Protein AF-A0A2Z6RFY7-F1 (afdb_monomer)

Sequence (68 aa):
MFKVNLFNNGRLSDIRKVLESSNVINDMLLFSKKENDEIGEMKREDEEKFFLKETITNENGQDTLYLK

Radius of gyration: 11.48 Å; Cα contacts (8 Å, |Δi|>4): 90; chains: 1; bounding box: 20×31×29 Å

pLDDT: mean 86.13, std 7.71, range [53.41, 93.12]

Mean predicted aligned error: 4.63 Å

Organism: NCBI:txid94130

Structure (mmCIF, N/CA/C/O backbone):
data_AF-A0A2Z6RFY7-F1
#
_entry.id   AF-A0A2Z6RFY7-F1
#
loop_
_atom_site.group_PDB
_atom_site.id
_atom_site.type_symbol
_atom_site.label_atom_id
_atom_site.label_alt_id
_atom_site.label_comp_id
_atom_site.label_asym_id
_atom_site.label_entity_id
_atom_site.label_seq_id
_atom_site.pdbx_PDB_ins_code
_atom_site.Cartn_x
_atom_site.Cartn_y
_atom_site.Cartn_z
_atom_site.occupancy
_atom_site.B_iso_or_equiv
_atom_site.auth_seq_id
_atom_site.auth_comp_id
_atom_site.auth_asym_id
_atom_site.auth_atom_id
_atom_site.pdbx_PDB_model_num
ATOM 1 N N . MET A 1 1 ? -9.077 -16.812 1.349 1.00 53.41 1 MET A N 1
ATOM 2 C CA . MET A 1 1 ? -8.366 -15.700 2.013 1.00 53.41 1 MET A CA 1
ATOM 3 C C . MET A 1 1 ? -7.022 -15.563 1.322 1.00 53.41 1 MET A C 1
ATOM 5 O O . MET A 1 1 ? -6.278 -16.535 1.313 1.00 53.41 1 MET A O 1
ATOM 9 N N . PHE A 1 2 ? -6.758 -14.437 0.662 1.00 60.44 2 PHE A N 1
ATOM 10 C CA . PHE A 1 2 ? -5.476 -14.183 0.001 1.00 60.44 2 PHE A CA 1
ATOM 11 C C . PHE A 1 2 ? -4.589 -13.399 0.966 1.00 60.44 2 PHE A C 1
ATOM 13 O O . PHE A 1 2 ? -5.069 -12.483 1.629 1.00 60.44 2 PHE A O 1
ATOM 20 N N . LYS A 1 3 ? -3.322 -13.794 1.090 1.00 68.06 3 LYS A N 1
ATOM 21 C CA . LYS A 1 3 ? -2.341 -13.125 1.946 1.00 68.06 3 LYS A CA 1
ATOM 22 C C . LYS A 1 3 ? -1.219 -12.609 1.059 1.00 68.06 3 LYS A C 1
ATOM 24 O O . LYS A 1 3 ? -0.525 -13.405 0.435 1.00 68.06 3 LYS A O 1
ATOM 29 N N . VAL A 1 4 ? -1.047 -11.294 1.027 1.00 71.06 4 VAL A N 1
ATOM 30 C CA . VAL A 1 4 ? 0.085 -10.632 0.374 1.00 71.06 4 VAL A CA 1
ATOM 31 C C . VAL A 1 4 ? 0.975 -10.057 1.468 1.00 71.06 4 VAL A C 1
ATOM 33 O O . VAL A 1 4 ? 0.481 -9.428 2.401 1.00 71.06 4 VAL A O 1
ATOM 36 N N . ASN A 1 5 ? 2.281 -10.304 1.384 1.00 74.75 5 ASN A N 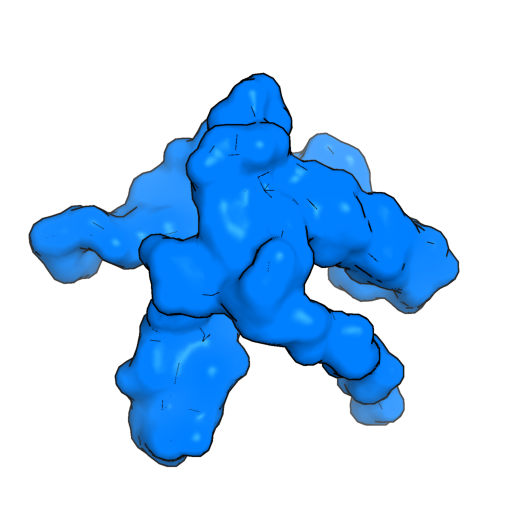1
ATOM 37 C CA . ASN A 1 5 ? 3.241 -9.728 2.320 1.00 74.75 5 ASN A CA 1
ATOM 38 C C . ASN A 1 5 ? 3.712 -8.384 1.766 1.00 74.75 5 ASN A C 1
ATOM 40 O O . ASN A 1 5 ? 4.381 -8.337 0.735 1.00 74.75 5 ASN A O 1
ATOM 44 N N . LEU A 1 6 ? 3.351 -7.306 2.453 1.00 78.94 6 LEU A N 1
ATOM 45 C CA . LEU A 1 6 ? 3.767 -5.952 2.119 1.00 78.94 6 LEU A CA 1
ATOM 46 C C . LEU A 1 6 ? 4.878 -5.505 3.072 1.00 78.94 6 LEU A C 1
ATOM 48 O O . LEU A 1 6 ? 4.859 -5.828 4.259 1.00 78.94 6 LEU A O 1
ATOM 52 N N . PHE A 1 7 ? 5.857 -4.768 2.556 1.00 76.81 7 PHE A N 1
ATOM 53 C CA . PHE A 1 7 ? 6.961 -4.245 3.356 1.00 76.81 7 PHE A CA 1
ATOM 54 C C . PHE A 1 7 ? 6.666 -2.792 3.737 1.00 76.81 7 PHE A C 1
ATOM 56 O O . PHE A 1 7 ? 6.474 -1.961 2.855 1.00 76.81 7 PHE A O 1
ATOM 63 N N . ASN A 1 8 ? 6.689 -2.453 5.031 1.00 72.19 8 ASN A N 1
ATOM 64 C CA . ASN A 1 8 ? 6.358 -1.097 5.513 1.00 72.19 8 ASN A CA 1
ATOM 65 C C . ASN A 1 8 ? 7.265 0.018 4.964 1.00 72.19 8 ASN A C 1
ATOM 67 O O . ASN A 1 8 ? 6.847 1.172 4.886 1.00 72.19 8 ASN A O 1
ATOM 71 N N . ASN A 1 9 ? 8.493 -0.321 4.563 1.00 81.94 9 ASN A N 1
ATOM 72 C CA . ASN A 1 9 ? 9.425 0.599 3.902 1.00 81.94 9 ASN A CA 1
ATOM 73 C C . ASN A 1 9 ? 9.389 0.491 2.365 1.00 81.94 9 ASN A C 1
ATOM 75 O O . ASN A 1 9 ? 10.255 1.045 1.695 1.00 81.94 9 ASN A O 1
ATOM 79 N N . GLY A 1 10 ? 8.425 -0.238 1.802 1.00 88.88 10 GLY A N 1
ATOM 80 C CA . GLY A 1 10 ? 8.173 -0.273 0.366 1.00 88.88 10 GLY A CA 1
ATOM 81 C C . GLY A 1 10 ? 7.472 1.002 -0.089 1.00 88.88 10 GLY A C 1
ATOM 82 O O . GLY A 1 10 ? 6.587 1.513 0.604 1.00 88.88 10 GLY A O 1
ATOM 83 N N . ARG A 1 11 ? 7.876 1.518 -1.252 1.00 92.75 11 ARG A N 1
ATOM 84 C CA . ARG A 1 11 ? 7.148 2.594 -1.935 1.00 92.75 11 ARG A CA 1
ATOM 85 C C . ARG A 1 11 ? 5.820 2.063 -2.454 1.00 92.75 11 ARG A C 1
ATOM 87 O O . ARG A 1 11 ? 5.739 0.892 -2.832 1.00 92.75 11 ARG A O 1
ATOM 94 N N . LEU A 1 12 ? 4.797 2.910 -2.515 1.00 93.00 12 LEU A N 1
ATOM 95 C CA . LEU A 1 12 ? 3.481 2.496 -3.007 1.00 93.00 12 LEU A CA 1
ATOM 96 C C . LEU A 1 12 ? 3.533 1.995 -4.454 1.00 93.00 12 LEU A C 1
ATOM 98 O O . LEU A 1 12 ? 2.855 1.024 -4.777 1.00 93.00 12 LEU A O 1
ATOM 102 N N . SER A 1 13 ? 4.418 2.547 -5.286 1.00 92.75 13 SER A N 1
ATOM 103 C CA . SER A 1 13 ? 4.617 2.068 -6.659 1.00 92.75 13 SER A CA 1
ATOM 104 C C . SER A 1 13 ? 5.149 0.630 -6.735 1.00 92.75 13 SER A C 1
ATOM 106 O O . SER A 1 13 ? 4.826 -0.109 -7.665 1.00 92.75 13 SER A O 1
ATOM 108 N N . ASP A 1 14 ? 5.939 0.187 -5.754 1.00 93.12 14 ASP A N 1
ATOM 109 C CA . ASP A 1 14 ? 6.409 -1.199 -5.677 1.00 93.12 14 ASP A CA 1
ATOM 110 C C . ASP A 1 14 ? 5.348 -2.116 -5.062 1.00 93.12 14 ASP A C 1
ATOM 112 O O . ASP A 1 14 ? 5.134 -3.227 -5.549 1.00 93.12 14 ASP A O 1
ATOM 116 N N . ILE A 1 15 ? 4.628 -1.628 -4.044 1.00 91.81 15 ILE A N 1
ATOM 117 C CA . ILE A 1 15 ? 3.457 -2.305 -3.465 1.00 91.81 15 ILE A CA 1
ATOM 118 C C . ILE A 1 15 ? 2.428 -2.604 -4.561 1.00 91.81 15 ILE A C 1
ATOM 120 O O . ILE A 1 15 ? 1.923 -3.723 -4.645 1.00 91.81 15 ILE A O 1
ATOM 124 N N . ARG A 1 16 ? 2.163 -1.634 -5.440 1.00 92.31 16 ARG A N 1
ATOM 125 C CA . ARG A 1 16 ? 1.245 -1.765 -6.571 1.00 92.31 16 ARG A CA 1
ATOM 126 C C . ARG A 1 16 ? 1.583 -2.952 -7.462 1.00 92.31 16 ARG A C 1
ATOM 128 O O . ARG A 1 16 ? 0.727 -3.803 -7.678 1.00 92.31 16 ARG A O 1
ATOM 135 N N . LYS A 1 17 ? 2.842 -3.065 -7.896 1.00 91.56 17 LYS A N 1
ATOM 136 C CA . LYS A 1 17 ? 3.312 -4.185 -8.733 1.00 91.56 17 LYS A CA 1
ATOM 137 C C . LYS A 1 17 ? 3.067 -5.536 -8.058 1.00 91.56 17 LYS A 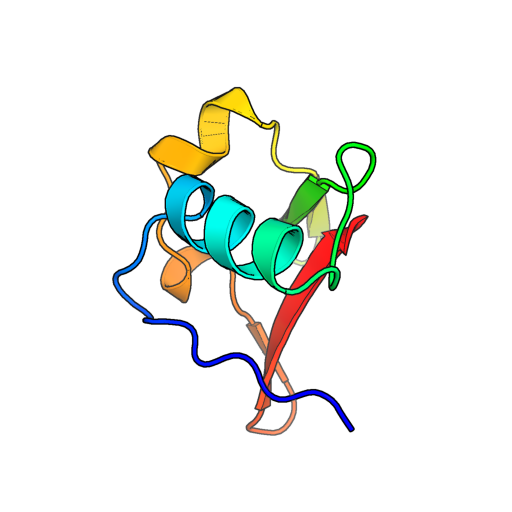C 1
ATOM 139 O O . LYS A 1 17 ? 2.681 -6.504 -8.714 1.00 91.56 17 LYS A O 1
ATOM 144 N N . VAL A 1 18 ? 3.278 -5.621 -6.742 1.00 91.38 18 VAL A N 1
ATOM 145 C CA . VAL A 1 18 ? 3.022 -6.848 -5.969 1.00 91.38 18 VAL A CA 1
ATOM 146 C C . VAL A 1 18 ? 1.525 -7.164 -5.929 1.00 91.38 18 VAL A C 1
ATOM 148 O O . VAL A 1 18 ? 1.135 -8.315 -6.122 1.00 91.38 18 VAL A O 1
ATOM 151 N N . LEU A 1 19 ? 0.676 -6.158 -5.716 1.00 90.62 19 LEU A N 1
ATOM 152 C CA . LEU A 1 19 ? -0.776 -6.334 -5.666 1.00 90.62 19 LEU A CA 1
ATOM 153 C C . LEU A 1 19 ? -1.372 -6.690 -7.037 1.00 90.62 19 LEU A C 1
ATOM 155 O O . LEU A 1 19 ? -2.217 -7.579 -7.106 1.00 90.62 19 LEU A O 1
ATOM 159 N N . GLU A 1 20 ? -0.908 -6.067 -8.119 1.00 92.19 20 GLU A N 1
ATOM 160 C CA . GLU A 1 20 ? -1.321 -6.371 -9.498 1.00 92.19 20 GLU A CA 1
ATOM 161 C C . GLU A 1 20 ? -0.861 -7.769 -9.927 1.00 92.19 20 GLU A C 1
ATOM 163 O O . GLU A 1 20 ? -1.661 -8.555 -10.429 1.00 92.19 20 GLU A O 1
ATOM 168 N N . SER A 1 21 ? 0.398 -8.139 -9.654 1.00 90.50 21 SER A N 1
ATOM 169 C CA . SER A 1 21 ? 0.899 -9.498 -9.941 1.00 90.50 21 SER A CA 1
ATOM 170 C C . SER A 1 21 ? 0.208 -10.582 -9.109 1.00 90.50 21 SER A C 1
ATOM 172 O O . SER A 1 21 ? 0.116 -11.728 -9.544 1.00 90.50 21 SER A O 1
ATOM 174 N N . SER A 1 22 ? -0.323 -10.217 -7.939 1.00 89.75 22 SER A N 1
ATOM 175 C CA . SER A 1 22 ? -1.158 -11.085 -7.100 1.00 89.75 22 SER A CA 1
ATOM 176 C C . SER A 1 22 ? -2.650 -11.023 -7.459 1.00 89.75 22 SER A C 1
ATOM 178 O O . SER A 1 22 ? -3.459 -11.654 -6.779 1.00 89.75 22 SER A O 1
ATOM 180 N N . ASN A 1 23 ? -3.022 -10.268 -8.502 1.00 89.19 23 ASN A N 1
ATOM 181 C CA . ASN A 1 23 ? -4.394 -10.050 -8.964 1.00 89.19 23 ASN A CA 1
ATOM 182 C C . ASN A 1 23 ? -5.346 -9.530 -7.863 1.00 89.19 23 ASN A C 1
ATOM 184 O O . ASN A 1 23 ? -6.532 -9.859 -7.843 1.00 89.19 23 ASN A O 1
ATOM 188 N N . VAL A 1 24 ? -4.809 -8.753 -6.912 1.00 88.75 24 VAL A N 1
ATOM 189 C CA . VAL A 1 24 ? -5.554 -8.147 -5.793 1.00 88.75 24 VAL A CA 1
ATOM 190 C C . VAL A 1 24 ? -6.182 -6.819 -6.203 1.00 88.75 24 VAL A C 1
ATOM 192 O O . VAL A 1 24 ? -7.303 -6.522 -5.797 1.00 88.75 24 VAL A O 1
ATOM 195 N N . ILE A 1 25 ? -5.470 -6.031 -7.009 1.00 90.31 25 ILE A N 1
ATOM 196 C CA . ILE A 1 25 ? -5.951 -4.762 -7.568 1.00 90.31 25 ILE A CA 1
ATOM 197 C C . ILE A 1 25 ? -5.763 -4.755 -9.084 1.00 90.31 25 ILE A C 1
ATOM 199 O O . ILE A 1 25 ? -5.029 -5.576 -9.632 1.00 90.31 25 ILE A O 1
ATOM 203 N N . ASN A 1 26 ? -6.410 -3.802 -9.747 1.00 89.31 26 ASN A N 1
ATOM 204 C CA . ASN A 1 26 ? -6.246 -3.537 -11.171 1.00 89.31 26 ASN A CA 1
ATOM 205 C C . ASN A 1 26 ? -5.892 -2.063 -11.405 1.00 89.31 26 ASN A C 1
ATOM 207 O O . ASN A 1 26 ? -5.823 -1.270 -10.465 1.00 89.31 26 ASN A O 1
ATOM 211 N N . ASP A 1 27 ? -5.712 -1.695 -12.670 1.00 85.12 27 ASP A N 1
ATOM 212 C CA . ASP A 1 27 ? -5.292 -0.360 -13.091 1.00 85.12 27 ASP A CA 1
ATOM 213 C C . ASP A 1 27 ? -6.280 0.781 -12.769 1.00 85.12 27 ASP A C 1
ATOM 215 O O . ASP A 1 27 ? -5.902 1.949 -12.898 1.00 85.12 27 ASP A O 1
ATOM 219 N N . MET A 1 28 ? -7.518 0.470 -12.367 1.00 89.00 28 MET A N 1
ATOM 220 C CA . MET A 1 28 ? -8.571 1.461 -12.108 1.00 89.00 28 MET A CA 1
ATOM 221 C C . MET A 1 28 ? -8.601 1.958 -10.661 1.00 89.00 28 MET A C 1
ATOM 223 O O . MET A 1 28 ? -9.127 3.038 -10.423 1.00 89.00 28 MET A O 1
ATOM 227 N N . LEU A 1 29 ? -8.060 1.190 -9.712 1.00 91.75 29 LEU A N 1
ATOM 228 C CA . LEU A 1 29 ? -8.039 1.576 -8.298 1.00 91.75 29 LEU A CA 1
ATOM 229 C C . LEU A 1 29 ? -6.879 2.534 -8.016 1.00 91.75 29 LEU A C 1
ATOM 231 O O . LEU A 1 29 ? -5.798 2.379 -8.576 1.00 91.75 29 LEU A O 1
ATOM 235 N N . LEU A 1 30 ? -7.037 3.480 -7.107 1.00 92.44 30 LEU A N 1
ATOM 236 C CA . LEU A 1 30 ? -5.961 4.343 -6.622 1.00 92.44 30 LEU A CA 1
ATOM 237 C C . LEU A 1 30 ? -5.781 4.148 -5.123 1.00 92.44 30 LEU A C 1
ATOM 239 O O . LEU A 1 30 ? -6.754 3.949 -4.396 1.00 92.44 30 LEU A O 1
ATOM 243 N N . PHE A 1 31 ? -4.539 4.209 -4.637 1.00 92.81 31 PHE A N 1
ATOM 244 C CA . PHE A 1 31 ? -4.328 4.262 -3.193 1.00 92.81 31 PHE A CA 1
ATOM 245 C C . PHE A 1 31 ? -4.986 5.513 -2.635 1.00 92.81 31 PHE A C 1
ATOM 247 O O . PHE A 1 31 ? -5.004 6.561 -3.275 1.00 92.81 31 PHE A O 1
ATOM 254 N N . SER A 1 32 ? -5.519 5.407 -1.428 1.00 91.62 32 SER A N 1
ATOM 255 C CA . SER A 1 32 ? -6.009 6.561 -0.694 1.00 91.62 32 SER A CA 1
ATOM 256 C C . SER A 1 32 ? -5.146 6.810 0.531 1.00 91.62 32 SER A C 1
ATOM 258 O O . SER A 1 32 ? -4.602 5.882 1.132 1.00 91.62 32 SER A O 1
ATOM 260 N N . LYS A 1 33 ? -5.026 8.080 0.903 1.00 87.81 33 LYS A N 1
ATOM 261 C CA . LYS A 1 33 ? -4.289 8.526 2.079 1.00 87.81 33 LYS A CA 1
ATOM 262 C C . LYS A 1 33 ? -5.219 9.320 2.978 1.00 87.81 33 LYS A C 1
ATOM 264 O O . LYS A 1 33 ? -5.974 10.165 2.499 1.00 87.81 33 LYS A O 1
ATOM 269 N N . LYS A 1 34 ? -5.146 9.051 4.280 1.00 83.06 34 LYS A N 1
ATOM 270 C CA . LYS A 1 3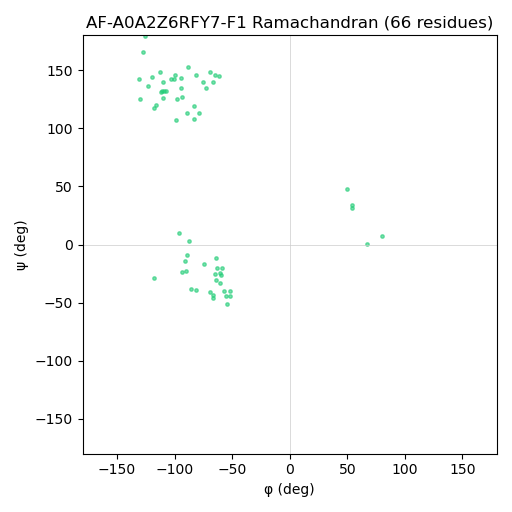4 ? -5.852 9.842 5.281 1.00 83.06 34 LYS A CA 1
ATOM 271 C C . LYS A 1 34 ? -5.033 11.091 5.619 1.00 83.06 34 LYS A C 1
ATOM 273 O O . LYS A 1 34 ? -3.915 10.974 6.115 1.00 83.06 34 LYS A O 1
ATOM 278 N N . GLU A 1 35 ? -5.590 12.271 5.378 1.00 80.31 35 GLU A N 1
ATOM 279 C CA . GLU A 1 35 ? -5.040 13.559 5.811 1.00 80.31 35 GLU A CA 1
ATOM 280 C C . GLU A 1 35 ? -6.145 14.366 6.504 1.00 80.31 35 GLU A C 1
ATOM 282 O O . GLU A 1 35 ? -7.214 14.564 5.941 1.00 80.31 35 GLU A O 1
ATOM 287 N N . ASN A 1 36 ? -5.902 14.821 7.741 1.00 77.69 36 ASN A N 1
ATOM 288 C CA . ASN A 1 36 ? -6.847 15.640 8.522 1.00 77.69 36 ASN A CA 1
ATOM 289 C C . ASN A 1 36 ? -8.283 15.075 8.590 1.00 77.69 36 ASN A C 1
ATOM 291 O O . ASN A 1 36 ? -9.250 15.792 8.370 1.00 77.69 36 ASN A O 1
ATOM 295 N N . ASP A 1 37 ? -8.406 13.779 8.888 1.00 77.50 37 ASP A N 1
ATOM 296 C CA . ASP A 1 37 ? -9.674 13.030 8.932 1.00 77.50 37 ASP A CA 1
ATOM 297 C C . ASP A 1 37 ? -10.410 12.816 7.601 1.00 77.50 37 ASP A C 1
ATOM 299 O O . ASP A 1 37 ? -11.395 12.078 7.569 1.00 77.50 37 ASP A O 1
ATOM 303 N N . GLU A 1 38 ? -9.871 13.310 6.487 1.00 83.06 38 GLU A N 1
ATOM 304 C CA . GL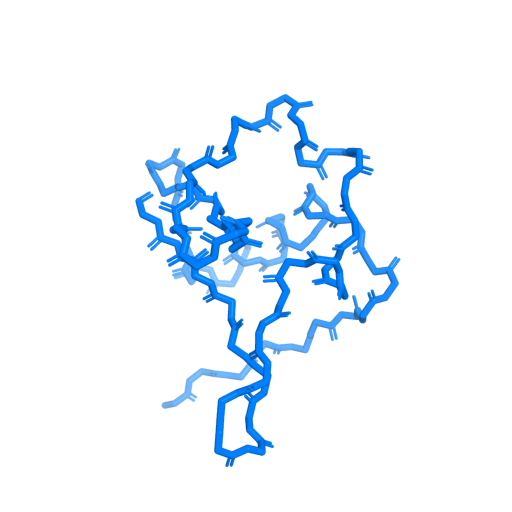U A 1 38 ? -10.376 13.026 5.146 1.00 83.06 38 GLU A CA 1
ATOM 305 C C . GLU A 1 38 ? -9.534 11.955 4.446 1.00 83.06 38 GLU A C 1
ATOM 307 O O . GLU A 1 38 ? -8.312 11.899 4.587 1.00 83.06 38 GLU A O 1
ATOM 312 N N . ILE A 1 39 ? -10.192 11.082 3.680 1.00 83.62 39 ILE A N 1
ATOM 313 C CA . ILE A 1 39 ? -9.533 10.084 2.832 1.00 83.62 39 ILE 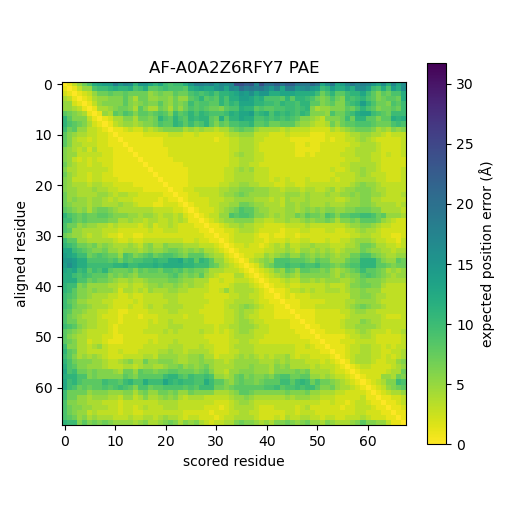A CA 1
ATOM 314 C C . ILE A 1 39 ? -9.504 10.634 1.406 1.00 83.62 39 ILE A C 1
ATOM 316 O O . ILE A 1 39 ? -10.537 10.703 0.737 1.00 83.62 39 ILE A O 1
ATOM 320 N N . GLY A 1 40 ? -8.316 11.036 0.959 1.00 86.81 40 GLY A N 1
ATOM 321 C CA . GLY A 1 40 ? -8.070 11.540 -0.389 1.00 86.81 40 GLY A CA 1
ATOM 322 C C . GLY A 1 40 ? -7.464 10.475 -1.299 1.00 86.81 40 GLY A C 1
ATOM 323 O O . GLY A 1 40 ? -6.675 9.642 -0.851 1.00 86.81 40 GLY A O 1
ATOM 324 N N . GLU A 1 41 ? -7.813 10.513 -2.584 1.00 90.69 41 GLU A N 1
ATOM 325 C CA . GLU A 1 41 ? -7.191 9.678 -3.616 1.00 90.69 41 GLU A CA 1
ATOM 326 C C . GLU A 1 41 ? -5.773 10.170 -3.923 1.00 90.69 41 GLU A C 1
ATOM 328 O O . GLU A 1 41 ? -5.530 11.365 -4.109 1.00 90.69 41 GLU A O 1
ATOM 333 N N . MET A 1 42 ? -4.833 9.234 -4.012 1.00 90.81 42 MET A N 1
ATOM 334 C CA . MET A 1 42 ? -3.467 9.486 -4.436 1.00 90.81 42 MET A CA 1
ATOM 335 C C . MET A 1 42 ? -3.343 9.234 -5.934 1.00 90.81 42 MET A C 1
ATOM 337 O O . MET A 1 42 ? -3.674 8.159 -6.435 1.00 90.81 42 MET A O 1
ATOM 341 N N . LYS A 1 43 ? -2.815 10.216 -6.664 1.00 91.06 43 LYS A N 1
ATOM 342 C CA . LYS A 1 43 ? -2.506 10.027 -8.081 1.00 91.06 43 LYS A CA 1
ATOM 343 C C . LYS A 1 43 ? -1.402 8.985 -8.242 1.00 91.06 43 LYS A C 1
ATOM 345 O O . LYS A 1 43 ? -0.448 8.964 -7.469 1.00 91.06 43 LYS A O 1
ATOM 350 N N . ARG A 1 44 ? -1.462 8.197 -9.320 1.00 90.25 44 ARG A N 1
ATOM 351 C CA . ARG A 1 44 ? -0.423 7.199 -9.643 1.00 90.25 44 ARG A CA 1
ATOM 352 C C . ARG A 1 44 ? 0.996 7.765 -9.659 1.00 90.25 44 ARG A C 1
ATOM 354 O O . ARG A 1 44 ? 1.919 7.121 -9.181 1.00 90.25 44 ARG A O 1
ATOM 361 N N . GLU A 1 45 ? 1.169 8.970 -10.196 1.00 91.25 45 GLU A N 1
ATOM 362 C CA . GLU A 1 45 ? 2.471 9.653 -10.280 1.00 91.25 45 GLU A CA 1
ATOM 363 C C . GLU A 1 45 ? 3.091 9.968 -8.909 1.00 91.25 45 GLU A C 1
ATOM 365 O O . GLU A 1 45 ? 4.301 10.163 -8.794 1.00 91.25 45 GLU A O 1
ATOM 370 N N . ASP A 1 46 ? 2.270 10.000 -7.862 1.00 91.69 46 ASP A N 1
ATOM 371 C CA . ASP A 1 46 ? 2.712 10.263 -6.503 1.00 91.69 46 ASP A CA 1
ATOM 372 C C . ASP A 1 46 ? 3.068 8.978 -5.738 1.00 91.69 46 ASP A C 1
ATOM 374 O O . ASP A 1 46 ? 3.777 9.051 -4.735 1.00 91.69 46 ASP A O 1
ATOM 378 N N . GLU A 1 47 ? 2.682 7.792 -6.226 1.00 91.50 47 GLU A N 1
ATOM 379 C CA . GLU A 1 47 ? 2.958 6.505 -5.564 1.00 91.50 47 GLU A CA 1
ATOM 380 C C . GLU A 1 47 ? 4.466 6.234 -5.376 1.00 91.50 47 GLU A C 1
ATOM 382 O O . GLU A 1 47 ? 4.874 5.528 -4.453 1.00 91.50 47 GLU A O 1
ATOM 387 N N . GLU A 1 48 ? 5.325 6.809 -6.222 1.00 93.12 48 GLU A N 1
ATOM 388 C CA . GLU A 1 48 ? 6.784 6.694 -6.085 1.00 93.12 48 GLU A CA 1
ATOM 389 C C . GLU A 1 48 ? 7.364 7.540 -4.943 1.00 93.12 48 GLU A C 1
ATOM 391 O O . GLU A 1 48 ? 8.514 7.327 -4.541 1.00 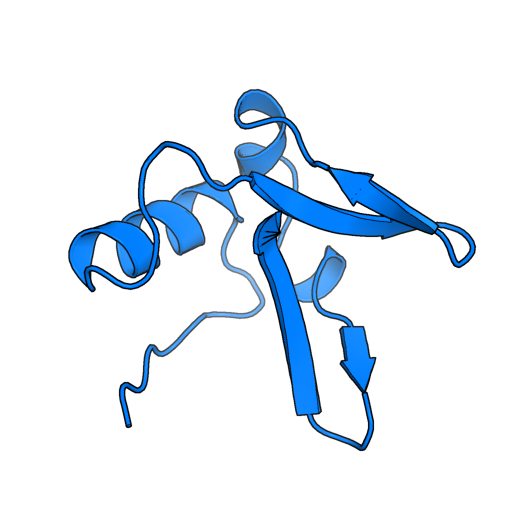93.12 48 GLU A O 1
ATOM 396 N N . LYS A 1 49 ? 6.594 8.509 -4.437 1.00 92.12 49 LYS A N 1
ATOM 397 C CA . LYS A 1 49 ? 7.027 9.481 -3.425 1.00 92.12 49 LYS A CA 1
ATOM 398 C C . LYS A 1 49 ? 6.687 9.036 -2.006 1.00 92.12 49 LYS A C 1
ATOM 400 O O . LYS A 1 49 ? 7.353 9.477 -1.075 1.00 92.12 49 LYS A O 1
ATOM 405 N N . PHE A 1 50 ? 5.684 8.174 -1.850 1.00 90.62 50 PHE A N 1
ATOM 406 C CA . PHE A 1 50 ? 5.154 7.772 -0.551 1.00 90.62 50 PHE A CA 1
AT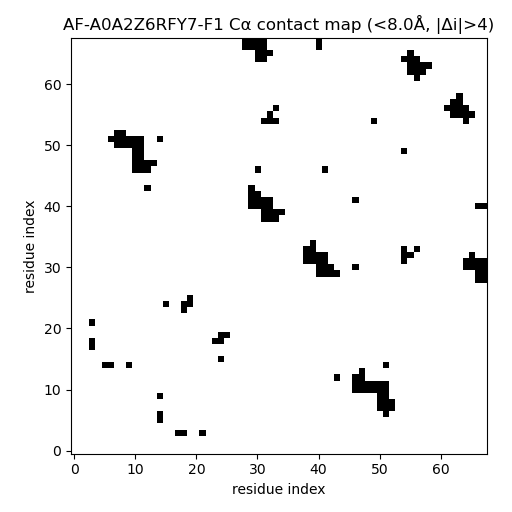OM 407 C C . PHE A 1 50 ? 5.496 6.322 -0.207 1.00 90.62 50 PHE A C 1
ATOM 409 O O . PHE A 1 50 ? 5.430 5.419 -1.046 1.00 90.62 50 PHE A O 1
ATOM 416 N N . PHE A 1 51 ? 5.836 6.094 1.058 1.00 91.75 51 PHE A N 1
ATOM 417 C CA . PHE A 1 51 ? 5.988 4.762 1.629 1.00 91.75 51 PHE A CA 1
ATOM 418 C C . PHE A 1 51 ? 4.661 4.237 2.177 1.00 91.75 51 PHE A C 1
ATOM 420 O O . PHE A 1 51 ? 3.827 5.003 2.662 1.00 91.75 51 PHE A O 1
ATOM 427 N N . LEU A 1 52 ? 4.506 2.908 2.195 1.00 90.88 52 LEU A N 1
ATOM 428 C CA . LEU A 1 52 ? 3.319 2.245 2.746 1.00 90.88 52 LEU A CA 1
ATOM 429 C C . LEU A 1 52 ? 2.992 2.719 4.171 1.00 90.88 52 LEU A C 1
ATOM 431 O O . LEU A 1 52 ? 1.844 3.029 4.477 1.00 90.88 52 LEU A O 1
AT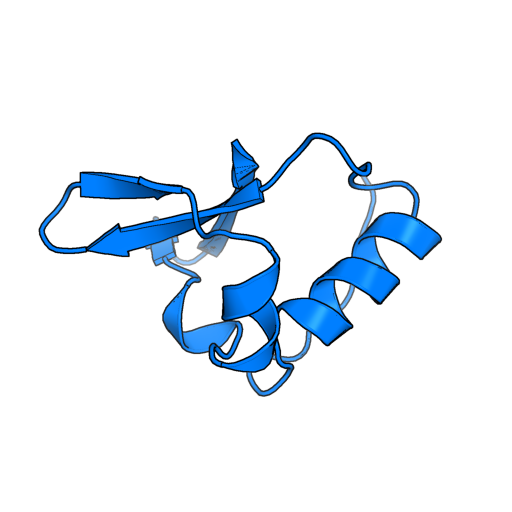OM 435 N N . LYS A 1 53 ? 4.008 2.834 5.036 1.00 89.25 53 LYS A N 1
ATOM 436 C CA . LYS A 1 53 ? 3.840 3.283 6.430 1.00 89.25 53 LYS A CA 1
ATOM 437 C C . LYS A 1 53 ? 3.227 4.682 6.586 1.00 89.25 53 LYS A C 1
ATOM 439 O O . LYS A 1 53 ? 2.753 5.007 7.665 1.00 89.25 53 LYS A O 1
ATOM 444 N N . GLU A 1 54 ? 3.289 5.517 5.549 1.00 87.88 54 GLU A N 1
ATOM 445 C CA . GLU A 1 54 ? 2.746 6.884 5.554 1.00 87.88 54 GLU A CA 1
ATOM 446 C C . GLU A 1 54 ? 1.283 6.933 5.092 1.00 87.88 54 GLU A C 1
ATOM 448 O O . GLU A 1 54 ? 0.651 7.986 5.147 1.00 87.88 54 GLU A O 1
ATOM 453 N N . THR A 1 55 ? 0.762 5.812 4.587 1.00 87.62 55 THR A N 1
ATOM 454 C CA . THR A 1 55 ? -0.585 5.680 4.012 1.00 87.62 55 THR A CA 1
ATOM 455 C C . THR A 1 55 ? -1.464 4.702 4.781 1.00 87.62 55 THR A C 1
ATOM 457 O O . THR A 1 55 ? -2.683 4.872 4.797 1.00 87.62 55 THR A O 1
ATOM 460 N N . ILE A 1 56 ? -0.874 3.695 5.430 1.00 88.19 56 ILE A N 1
ATOM 461 C CA . ILE A 1 56 ? -1.619 2.768 6.285 1.00 88.19 56 ILE A CA 1
ATOM 462 C C . ILE A 1 56 ? -2.175 3.478 7.515 1.00 88.19 56 ILE A C 1
ATOM 464 O O . ILE A 1 56 ? -1.515 4.304 8.143 1.00 88.19 56 ILE A O 1
ATOM 468 N N . THR A 1 57 ? -3.399 3.117 7.874 1.00 84.44 57 THR A N 1
ATOM 469 C CA . THR A 1 57 ? -4.064 3.593 9.085 1.00 84.44 57 THR A CA 1
ATOM 470 C C . THR A 1 57 ? -4.211 2.418 10.037 1.00 84.44 57 THR A C 1
ATOM 472 O O . THR A 1 57 ? -4.660 1.354 9.622 1.00 84.44 57 THR A O 1
ATOM 475 N N . ASN A 1 58 ? -3.828 2.587 11.303 1.00 83.19 58 ASN A N 1
ATOM 476 C CA . ASN A 1 58 ? -4.071 1.556 12.305 1.00 83.19 58 ASN A CA 1
ATOM 477 C C . ASN A 1 58 ? -5.505 1.695 12.826 1.00 83.19 58 ASN A C 1
ATOM 479 O O . ASN A 1 58 ? -5.819 2.639 13.552 1.00 83.19 58 ASN A O 1
ATOM 483 N N . GLU A 1 59 ? -6.371 0.762 12.448 1.00 79.88 59 GLU A N 1
ATOM 484 C CA . GLU A 1 59 ? -7.748 0.694 12.923 1.00 79.88 59 GLU A CA 1
ATOM 485 C C . GLU A 1 59 ? -7.949 -0.598 13.707 1.00 79.88 59 GLU A C 1
ATOM 487 O O . GLU A 1 59 ? -7.765 -1.699 13.191 1.00 79.88 59 GLU A O 1
ATOM 492 N N . ASN A 1 60 ? -8.323 -0.477 14.984 1.00 81.19 60 ASN A N 1
ATOM 493 C CA . ASN A 1 60 ? -8.549 -1.619 15.878 1.00 81.19 60 ASN A CA 1
ATOM 494 C C . ASN A 1 60 ? -7.352 -2.593 15.959 1.00 81.19 60 ASN A C 1
ATOM 496 O O . ASN A 1 60 ? -7.535 -3.804 16.093 1.00 81.19 60 ASN A O 1
ATOM 500 N N . GLY A 1 61 ? -6.122 -2.072 15.873 1.00 83.19 61 GLY A N 1
ATOM 501 C CA . GLY A 1 61 ? -4.896 -2.873 15.909 1.00 83.19 61 GLY A CA 1
ATOM 502 C C . GLY A 1 61 ? -4.541 -3.551 14.583 1.00 83.19 61 GLY A C 1
ATOM 503 O O . GLY A 1 61 ? -3.609 -4.353 14.558 1.00 83.19 61 GLY A O 1
ATOM 504 N N . GLN A 1 62 ? -5.260 -3.252 13.497 1.00 83.12 62 GLN A N 1
ATOM 505 C CA . GLN A 1 62 ? -4.964 -3.732 12.148 1.00 83.12 62 GLN A CA 1
ATOM 506 C C . GLN A 1 62 ? -4.496 -2.573 11.271 1.00 83.12 62 GLN A C 1
ATOM 508 O O . GLN A 1 62 ? -5.124 -1.518 11.237 1.00 83.12 62 GLN A O 1
ATOM 513 N N . ASP A 1 63 ? -3.394 -2.781 10.556 1.00 87.12 63 ASP A N 1
ATOM 514 C CA . ASP A 1 63 ? -2.911 -1.818 9.573 1.00 87.12 63 ASP A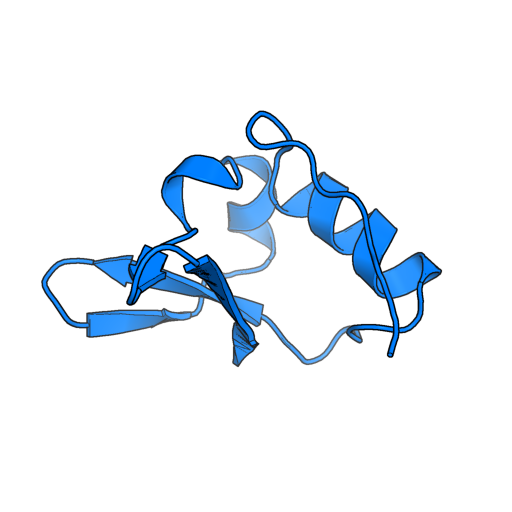 CA 1
ATOM 515 C C . ASP A 1 63 ? -3.738 -1.957 8.287 1.00 87.12 63 ASP A C 1
ATOM 517 O O . ASP A 1 63 ? -3.677 -2.974 7.591 1.00 87.12 63 ASP A O 1
ATOM 521 N N . THR A 1 64 ? -4.519 -0.926 7.982 1.00 86.31 64 THR A N 1
ATOM 522 C CA . THR A 1 64 ? -5.443 -0.876 6.847 1.00 86.31 64 THR A CA 1
ATOM 523 C C . THR A 1 64 ? -4.904 0.059 5.771 1.00 86.31 64 THR A C 1
ATOM 525 O O . THR A 1 64 ? -4.519 1.194 6.052 1.00 86.31 64 THR A O 1
ATOM 528 N N . LEU A 1 65 ? -4.907 -0.406 4.520 1.00 88.00 65 LEU A N 1
ATOM 529 C CA . LEU A 1 65 ? -4.616 0.391 3.329 1.00 88.00 65 LEU A CA 1
ATOM 530 C C . LEU A 1 65 ? -5.908 0.580 2.531 1.00 88.00 65 LEU A C 1
ATOM 532 O O . LEU A 1 65 ? -6.561 -0.403 2.181 1.00 88.00 65 LEU A O 1
ATOM 536 N N . TYR A 1 66 ? -6.258 1.827 2.223 1.00 88.75 66 TYR A N 1
ATOM 537 C CA . TYR A 1 66 ? -7.465 2.146 1.463 1.00 88.75 66 TYR A CA 1
ATOM 538 C C . TYR A 1 66 ? -7.167 2.281 -0.028 1.00 88.75 66 TYR A C 1
ATOM 540 O O . TYR A 1 66 ? -6.123 2.800 -0.430 1.00 88.75 66 TYR A O 1
ATOM 548 N N . LEU A 1 67 ? -8.118 1.827 -0.837 1.00 89.44 67 LEU A N 1
ATOM 549 C CA . LEU A 1 67 ? -8.125 1.923 -2.291 1.00 89.44 67 LEU A CA 1
ATOM 550 C C . LEU A 1 67 ? -9.489 2.474 -2.715 1.00 89.44 67 LEU A C 1
ATOM 552 O O . LEU A 1 67 ? -10.498 2.098 -2.110 1.00 89.44 67 LEU A O 1
ATOM 556 N N . LYS A 1 68 ? -9.527 3.327 -3.734 1.00 85.12 68 LYS A N 1
ATOM 557 C CA . LYS A 1 68 ? -10.763 3.895 -4.277 1.00 85.12 68 LYS A CA 1
ATOM 558 C C . LYS A 1 68 ? -10.772 3.862 -5.796 1.00 85.12 68 LYS A C 1
ATOM 560 O O . LYS A 1 68 ? -9.668 3.919 -6.381 1.00 85.12 68 LYS A O 1
#

Foldseek 3Di:
DDDFDDDQQDQQLVVVVSCVVVVNDDPPKFWWADDPNDTHGDDPVCSRVDGLNRRWDQDPNDTDTDID

Secondary structure (DSSP, 8-state):
-------TTSBHHHHHHHHHHTTS--TT--EEEEETTEEEEPPGGGTTT-BGGGT-EEETTEEE-EE-

Nearest PDB structures (foldseek):
  2mse-assembly1_D  TM=5.670E-01  e=1.345E+00  Homo sapiens
  1u4a-assembly1_A  TM=4.091E-01  e=3.476E+00  Homo sapiens
  2cs4-assembly1_A  TM=5.471E-01  e=7.332E+00  Homo sapiens

Solvent-accessible surface area (backbone atoms only — not comparable to full-atom values): 4225 Å² total; per-residue (Å²): 138,88,86,80,93,78,57,60,86,34,34,36,52,58,51,46,54,54,34,43,77,66,68,74,50,61,95,81,57,30,51,29,34,72,55,96,94,39,78,41,80,44,57,77,87,50,24,73,77,39,40,39,64,80,33,46,42,76,55,97,89,38,81,42,78,50,70,86